Protein AF-A0A0D2IW83-F1 (afdb_monomer_lite)

Foldseek 3Di:
DVVVLVVVPDPDDPPVPVLVVVLVVCLVCVVVLVVVLVVQCPVDPVSVLVSLVVLLVCLLSNQQSCLVVVVVCVVSLLVLLVVCQVVVPCPCLLSNLSSVLSSALSCQVPCVSCVVSLLQLLDPVRGPRDPVSNVSSVVSCVSRVVSHPCVPCCVVVVVSVVVVVVD

Structure (mmCIF, N/CA/C/O backbone):
data_AF-A0A0D2IW83-F1
#
_entry.id   AF-A0A0D2IW83-F1
#
loop_
_atom_site.group_PDB
_atom_site.id
_atom_site.type_symbol
_atom_site.label_atom_id
_atom_site.label_alt_id
_atom_site.label_comp_id
_atom_site.label_asym_id
_atom_site.label_entity_id
_atom_site.label_seq_id
_atom_site.pdbx_PDB_ins_code
_atom_site.Cartn_x
_atom_site.Cartn_y
_atom_site.Cartn_z
_atom_site.occupancy
_atom_site.B_iso_or_equiv
_atom_site.auth_seq_id
_atom_site.auth_comp_id
_atom_site.auth_asym_id
_atom_site.auth_atom_id
_atom_site.pdbx_PDB_model_num
ATOM 1 N N . MET A 1 1 ? -7.588 -18.274 10.741 1.00 43.53 1 MET A N 1
ATOM 2 C CA . MET A 1 1 ? -7.592 -16.801 10.578 1.00 43.53 1 MET A CA 1
ATOM 3 C C . MET A 1 1 ? -8.607 -16.330 9.532 1.00 43.53 1 MET A C 1
ATOM 5 O O . MET A 1 1 ? -9.483 -15.561 9.894 1.00 43.53 1 MET A O 1
ATOM 9 N N . SER A 1 2 ? -8.604 -16.857 8.298 1.00 39.62 2 SER A N 1
ATOM 10 C CA . SER A 1 2 ? -9.565 -16.467 7.236 1.00 39.62 2 SER A CA 1
ATOM 11 C C . SER A 1 2 ? -11.059 -16.694 7.579 1.00 39.62 2 SER A C 1
ATOM 13 O O . SER A 1 2 ? -11.912 -15.885 7.220 1.00 39.62 2 SER A O 1
ATOM 15 N N . ALA A 1 3 ? -11.391 -17.734 8.356 1.00 43.78 3 ALA A N 1
ATOM 16 C CA . ALA A 1 3 ? -12.778 -18.024 8.750 1.00 43.78 3 ALA A CA 1
ATOM 17 C C . ALA A 1 3 ? -13.387 -16.986 9.717 1.00 43.78 3 ALA A C 1
ATOM 19 O O . ALA A 1 3 ? -14.578 -16.699 9.641 1.00 43.78 3 ALA A O 1
ATOM 20 N N . ILE A 1 4 ? -12.565 -16.386 10.586 1.00 51.47 4 ILE A N 1
ATOM 21 C CA . ILE A 1 4 ? -13.010 -15.368 11.553 1.00 51.47 4 ILE A CA 1
ATOM 22 C C . ILE A 1 4 ? -13.352 -14.066 10.818 1.00 51.47 4 ILE A C 1
ATOM 24 O O . ILE A 1 4 ? -14.338 -13.413 11.142 1.00 51.47 4 ILE A O 1
ATOM 28 N N . PHE A 1 5 ? -12.594 -13.739 9.768 1.00 48.50 5 PHE A N 1
ATOM 29 C CA . PHE A 1 5 ? -12.832 -12.562 8.935 1.00 48.50 5 PHE A CA 1
ATOM 30 C C . PHE A 1 5 ? -14.045 -12.700 8.019 1.00 48.50 5 PHE A C 1
ATOM 32 O O . PHE A 1 5 ? -14.802 -11.748 7.847 1.00 48.50 5 PHE A O 1
ATOM 39 N N . LYS A 1 6 ? -14.295 -13.899 7.483 1.00 45.25 6 LYS A N 1
ATOM 40 C CA . LYS A 1 6 ? -15.465 -14.159 6.630 1.00 45.25 6 LYS A CA 1
ATOM 41 C C . LYS A 1 6 ? -16.795 -14.027 7.389 1.00 45.25 6 LYS A C 1
ATOM 43 O O . LYS A 1 6 ? -17.801 -13.644 6.796 1.00 45.25 6 LYS A O 1
ATOM 48 N N . ALA A 1 7 ? -16.788 -14.253 8.704 1.00 48.69 7 ALA A N 1
ATOM 49 C CA . ALA A 1 7 ? -17.943 -14.027 9.574 1.00 48.69 7 ALA A CA 1
ATOM 50 C C . ALA A 1 7 ? -18.255 -12.533 9.829 1.00 48.69 7 ALA A C 1
ATOM 52 O O . ALA A 1 7 ? -19.343 -12.216 10.298 1.00 48.69 7 ALA A O 1
ATOM 53 N N . LEU A 1 8 ? -17.348 -11.602 9.497 1.00 51.00 8 LEU A N 1
ATOM 54 C CA . LEU A 1 8 ? -17.542 -10.154 9.694 1.00 51.00 8 LEU A CA 1
ATOM 55 C C . LEU A 1 8 ? -18.421 -9.489 8.617 1.00 51.00 8 LEU A C 1
ATOM 57 O O . LEU A 1 8 ? -18.808 -8.336 8.789 1.00 51.00 8 LEU A O 1
ATOM 61 N N . GLY A 1 9 ? -18.702 -10.172 7.499 1.00 49.66 9 GLY A N 1
ATOM 62 C CA . GLY A 1 9 ? -19.336 -9.573 6.314 1.00 49.66 9 GLY A CA 1
ATOM 63 C C . GLY A 1 9 ? -20.776 -9.997 6.021 1.00 49.66 9 GLY A C 1
ATOM 64 O O . GLY A 1 9 ? -21.373 -9.461 5.092 1.00 49.66 9 GLY A O 1
ATOM 65 N N . THR A 1 10 ? -21.348 -10.945 6.765 1.00 45.41 10 THR A N 1
ATOM 66 C CA . THR A 1 10 ? -22.715 -11.430 6.512 1.00 45.41 10 THR A CA 1
ATOM 67 C C . THR A 1 10 ? -23.624 -11.046 7.671 1.00 45.41 10 THR A C 1
ATOM 69 O O . THR A 1 10 ? -23.478 -11.508 8.801 1.00 45.41 10 THR A O 1
ATOM 72 N N . GLY A 1 11 ? -24.532 -10.110 7.396 1.00 50.75 11 GLY A N 1
ATOM 73 C CA . GLY A 1 11 ? -25.547 -9.675 8.342 1.00 50.75 11 GLY A CA 1
ATOM 74 C C . GLY A 1 11 ? -26.504 -10.820 8.638 1.00 50.75 11 GLY A C 1
ATOM 75 O O . GLY A 1 11 ? -27.276 -11.195 7.766 1.00 50.75 11 GLY A O 1
ATOM 76 N N . SER A 1 12 ? -26.401 -11.375 9.848 1.00 51.09 12 SER A 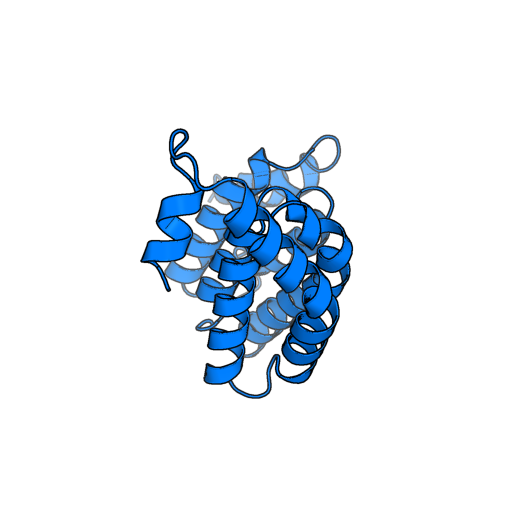N 1
ATOM 77 C CA . SER A 1 12 ? -27.462 -12.037 10.628 1.00 51.09 12 SER A CA 1
ATOM 78 C C . SER A 1 12 ? -26.867 -13.145 11.502 1.00 51.09 12 SER A C 1
ATOM 80 O O . SER A 1 12 ? -27.048 -14.326 11.214 1.00 51.09 12 SER A O 1
ATOM 82 N N . VAL A 1 13 ? -26.161 -12.798 12.587 1.00 48.28 13 VAL A N 1
ATOM 83 C CA . VAL A 1 13 ? -25.834 -13.782 13.636 1.00 48.28 13 VAL A CA 1
ATOM 84 C C . VAL A 1 13 ? -25.736 -13.101 15.017 1.00 48.28 13 VAL A C 1
ATOM 86 O O . VAL A 1 13 ? -25.066 -12.070 15.133 1.00 48.28 13 VAL A O 1
ATOM 89 N N . PRO A 1 14 ? -26.359 -13.645 16.084 1.00 48.00 14 PRO A N 1
ATOM 90 C CA . PRO A 1 14 ? -26.471 -13.014 17.407 1.00 48.00 14 PRO A CA 1
ATOM 91 C C . PRO A 1 14 ? -25.184 -13.099 18.266 1.00 48.00 14 PRO A C 1
ATOM 93 O O . PRO A 1 14 ? -25.226 -13.417 19.450 1.00 48.00 14 PRO A O 1
ATOM 96 N N . TYR A 1 15 ? -24.018 -12.776 17.690 1.00 49.47 15 TYR A N 1
ATOM 97 C CA . TYR A 1 15 ? -22.706 -12.743 18.376 1.00 49.47 15 TYR A CA 1
ATOM 98 C C . TYR A 1 15 ? -22.141 -11.320 18.581 1.00 49.47 15 TYR A C 1
ATOM 100 O O . TYR A 1 15 ? -20.957 -11.144 18.888 1.00 49.47 15 TYR A O 1
ATOM 108 N N . LEU A 1 16 ? -22.991 -10.298 18.442 1.00 52.31 16 LEU A N 1
ATOM 109 C CA . LEU A 1 16 ? -22.658 -8.863 18.472 1.00 52.31 16 LEU A CA 1
ATOM 110 C C . LEU A 1 16 ? -21.744 -8.377 19.627 1.00 52.31 16 LEU A C 1
ATOM 112 O O . LEU A 1 16 ? -20.948 -7.468 19.372 1.00 52.31 16 LEU A O 1
ATOM 116 N N . PRO A 1 17 ? -21.756 -8.942 20.855 1.00 51.50 17 PRO A N 1
ATOM 117 C CA . PRO A 1 17 ? -20.863 -8.469 21.916 1.00 51.50 17 PRO A CA 1
ATOM 118 C C . PRO A 1 17 ? -19.392 -8.847 21.687 1.00 51.50 17 PRO A C 1
ATOM 120 O O . PRO A 1 17 ? -18.509 -8.015 21.863 1.00 51.50 17 PRO A O 1
ATOM 123 N N . LYS A 1 18 ? -19.106 -10.083 21.250 1.00 48.62 18 LYS A N 1
ATOM 124 C CA . LYS A 1 18 ? -17.725 -10.604 21.182 1.00 48.62 18 LYS A CA 1
ATOM 125 C C . LYS A 1 18 ? -16.930 -10.006 20.018 1.00 48.62 18 LYS A C 1
ATOM 127 O O . LYS A 1 18 ? -15.743 -9.725 20.160 1.00 48.62 18 LYS A O 1
ATOM 132 N N . VAL A 1 19 ? -17.595 -9.745 18.891 1.00 51.50 19 VAL A N 1
ATOM 133 C CA . VAL A 1 19 ? -16.970 -9.141 17.701 1.00 51.50 19 VAL A CA 1
ATOM 134 C C . VAL A 1 19 ? -16.576 -7.678 17.952 1.00 51.50 19 VAL A C 1
ATOM 136 O O . VAL A 1 19 ? -15.499 -7.248 17.536 1.00 51.50 19 VAL A O 1
ATOM 139 N N . ARG A 1 20 ? -17.393 -6.917 18.700 1.00 53.66 20 ARG A N 1
ATOM 140 C CA . ARG A 1 20 ? -17.044 -5.547 19.125 1.00 53.66 20 ARG A CA 1
ATOM 141 C C . ARG A 1 20 ? -15.813 -5.527 20.028 1.00 53.66 20 ARG A C 1
ATOM 143 O O . ARG A 1 20 ? -14.944 -4.680 19.825 1.00 53.66 20 ARG A O 1
ATOM 150 N N . THR A 1 21 ? -15.711 -6.468 20.965 1.00 56.97 21 THR A N 1
ATOM 151 C CA . THR A 1 21 ? -14.585 -6.545 21.905 1.00 56.97 21 THR A CA 1
ATOM 152 C C . THR A 1 21 ? -13.257 -6.797 21.196 1.00 56.97 21 THR A C 1
ATOM 154 O O . THR A 1 21 ? -12.269 -6.144 21.524 1.00 56.97 21 THR A O 1
ATOM 157 N N . VAL A 1 22 ? -13.226 -7.679 20.189 1.00 58.38 22 VAL A N 1
ATOM 158 C CA . VAL A 1 22 ? -12.002 -7.963 19.418 1.00 58.38 22 VAL A CA 1
ATOM 159 C C . VAL A 1 22 ? -11.568 -6.746 18.599 1.00 58.38 22 VAL A C 1
ATOM 161 O O . VAL A 1 22 ? -10.399 -6.371 18.644 1.00 58.38 22 VAL A O 1
ATOM 164 N N . ARG A 1 23 ? -12.499 -6.060 17.917 1.00 59.97 23 ARG A N 1
ATOM 165 C CA . ARG A 1 23 ? -12.167 -4.846 17.149 1.00 59.97 23 ARG A CA 1
ATOM 166 C C . ARG A 1 23 ? -11.652 -3.723 18.054 1.00 59.97 23 ARG A C 1
ATOM 168 O O . ARG A 1 23 ? -10.698 -3.045 17.696 1.00 59.97 23 ARG A O 1
ATOM 175 N N . GLN A 1 24 ? -12.239 -3.553 19.240 1.00 63.38 24 GLN A N 1
ATOM 176 C CA . GLN A 1 24 ? -11.764 -2.586 20.236 1.00 63.38 24 GLN A CA 1
ATOM 177 C C . GLN A 1 24 ? -10.391 -2.948 20.817 1.00 63.38 24 GLN A C 1
ATOM 179 O O . GLN A 1 24 ? -9.577 -2.050 21.015 1.00 63.38 24 GLN A O 1
ATOM 184 N N . HIS A 1 25 ? -10.103 -4.236 21.035 1.00 67.44 25 HIS A N 1
ATOM 185 C CA . HIS A 1 25 ? -8.774 -4.672 21.470 1.00 67.44 25 HIS A CA 1
ATOM 186 C C . HIS A 1 25 ? -7.719 -4.387 20.399 1.00 67.44 25 HIS A C 1
ATOM 188 O O . HIS A 1 25 ? -6.708 -3.772 20.710 1.00 67.44 25 HIS A O 1
ATOM 194 N N . ILE A 1 26 ? -7.973 -4.737 19.133 1.00 68.62 26 ILE A N 1
ATOM 195 C CA . ILE A 1 26 ? -7.021 -4.482 18.038 1.00 68.62 26 ILE A CA 1
ATOM 196 C C . ILE A 1 26 ? -6.767 -2.978 17.865 1.00 68.62 26 ILE A C 1
ATOM 198 O O . ILE A 1 26 ? -5.621 -2.577 17.697 1.00 68.62 26 ILE A O 1
ATOM 202 N N . ARG A 1 27 ? -7.804 -2.130 17.972 1.00 69.75 27 ARG A N 1
ATOM 203 C CA . ARG A 1 27 ? -7.649 -0.662 17.932 1.00 69.75 27 ARG A CA 1
ATOM 204 C C . ARG A 1 27 ? -6.676 -0.143 18.993 1.00 69.75 27 ARG A C 1
ATOM 206 O O . ARG A 1 27 ? -5.919 0.772 18.703 1.00 69.75 27 ARG A O 1
ATOM 213 N N . ARG A 1 28 ? -6.678 -0.723 20.199 1.00 79.19 28 ARG A N 1
ATOM 214 C CA . ARG A 1 28 ? -5.765 -0.319 21.281 1.00 79.19 28 ARG A CA 1
ATOM 215 C C . ARG A 1 28 ? -4.304 -0.637 20.956 1.00 79.19 28 ARG A C 1
ATOM 217 O O . ARG A 1 28 ? -3.439 0.154 21.301 1.00 79.19 28 ARG A O 1
ATOM 224 N N . PHE A 1 29 ? -4.051 -1.752 20.275 1.00 79.81 29 PHE A N 1
ATOM 225 C CA . PHE A 1 29 ? -2.705 -2.154 19.851 1.00 79.81 29 PHE A CA 1
ATOM 226 C C . PHE A 1 29 ? -2.289 -1.557 18.502 1.00 79.81 29 PHE A C 1
ATOM 228 O O . PHE A 1 29 ? -1.149 -1.737 18.087 1.00 79.81 29 PHE A O 1
ATOM 235 N N . LEU A 1 30 ? -3.186 -0.854 17.800 1.00 82.25 30 LEU A N 1
ATOM 236 C CA . LEU A 1 30 ? -2.911 -0.328 16.466 1.00 82.25 30 LEU A CA 1
ATOM 237 C C . LEU A 1 30 ? -1.662 0.571 16.423 1.00 82.25 30 LEU A C 1
ATOM 239 O O . LEU A 1 30 ? -0.831 0.329 15.552 1.00 82.25 30 LEU A O 1
ATOM 243 N N . PRO A 1 31 ? -1.455 1.532 17.347 1.00 84.12 31 PRO A N 1
ATOM 244 C CA . PRO A 1 31 ? -0.249 2.359 17.327 1.00 84.12 31 PRO A CA 1
ATOM 245 C C . PRO A 1 31 ? 1.037 1.536 17.473 1.00 84.12 31 PRO A C 1
ATOM 247 O O . PRO A 1 31 ? 1.988 1.749 16.729 1.00 84.12 31 PRO A O 1
ATOM 250 N N . GLU A 1 32 ? 1.049 0.551 18.376 1.00 84.81 32 GLU A N 1
ATOM 251 C CA . GLU A 1 32 ? 2.198 -0.339 18.595 1.00 84.81 32 GLU A CA 1
ATOM 252 C C . GLU A 1 32 ? 2.466 -1.227 17.371 1.00 84.81 32 GLU A C 1
ATOM 254 O O . GLU A 1 32 ? 3.606 -1.361 16.930 1.00 84.81 32 GLU A O 1
ATOM 259 N N . LEU A 1 33 ? 1.414 -1.784 16.761 1.00 85.25 33 LEU 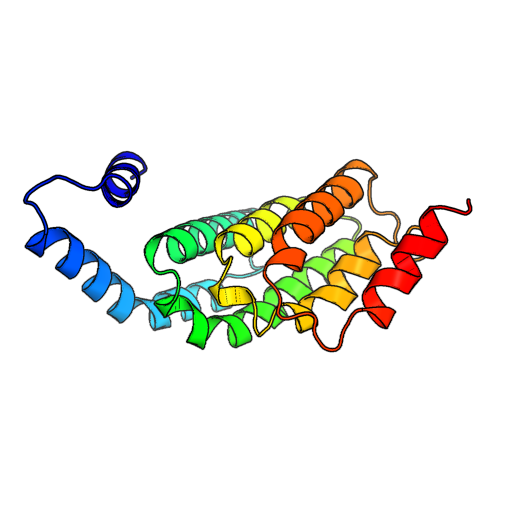A N 1
ATOM 260 C CA . LEU A 1 33 ? 1.523 -2.583 15.538 1.00 85.25 33 LEU A CA 1
ATOM 261 C C . LEU A 1 33 ? 2.064 -1.762 14.366 1.00 85.25 33 LEU A C 1
ATOM 263 O O . LEU A 1 33 ? 2.880 -2.260 13.591 1.00 85.25 33 LEU A O 1
ATOM 267 N N . LEU A 1 34 ? 1.616 -0.513 14.225 1.00 85.88 34 LEU A N 1
ATOM 268 C CA . LEU A 1 34 ? 2.102 0.379 13.178 1.00 85.88 34 LEU A CA 1
ATOM 269 C C . LEU A 1 34 ? 3.541 0.827 13.440 1.00 85.88 34 LEU A C 1
ATOM 271 O O . LEU A 1 34 ? 4.310 0.903 12.486 1.00 85.88 34 LEU A O 1
ATOM 275 N N . ALA A 1 35 ? 3.930 1.056 14.696 1.00 86.50 35 ALA A N 1
ATOM 276 C CA . ALA A 1 35 ? 5.315 1.348 15.056 1.00 86.50 35 ALA A CA 1
ATOM 277 C C . ALA A 1 35 ? 6.247 0.189 14.668 1.00 86.50 35 ALA A C 1
ATOM 279 O O . ALA A 1 35 ? 7.228 0.408 13.958 1.00 86.50 35 ALA A O 1
ATOM 280 N N . LEU A 1 36 ? 5.882 -1.049 15.018 1.00 85.94 36 LEU A N 1
ATOM 281 C CA . LEU A 1 36 ? 6.624 -2.246 14.608 1.00 85.94 36 LEU A CA 1
ATOM 282 C C . LEU A 1 36 ? 6.669 -2.381 13.083 1.00 85.94 36 LEU A C 1
ATOM 284 O O . LEU A 1 36 ? 7.719 -2.649 12.504 1.00 85.94 36 LEU A O 1
ATOM 288 N N . LEU A 1 37 ? 5.541 -2.160 12.402 1.00 87.31 37 LEU A N 1
ATOM 289 C CA . LEU A 1 37 ? 5.503 -2.201 10.943 1.00 87.31 37 LEU A CA 1
ATOM 290 C C . LEU A 1 37 ? 6.489 -1.200 10.341 1.00 87.31 37 LEU A C 1
ATOM 292 O O . LEU A 1 37 ? 7.200 -1.548 9.404 1.00 87.31 37 LEU A O 1
ATOM 296 N N . GLN A 1 38 ? 6.551 0.018 10.878 1.00 85.25 38 GLN A N 1
ATOM 297 C CA . GLN A 1 38 ? 7.474 1.050 10.416 1.00 85.25 38 GLN A CA 1
ATOM 298 C C . GLN A 1 38 ? 8.942 0.730 10.728 1.00 85.25 38 GLN A C 1
ATOM 300 O O . GLN A 1 38 ? 9.808 1.057 9.914 1.00 85.25 38 GLN A O 1
ATOM 305 N N . GLU A 1 39 ? 9.223 0.097 11.864 1.00 87.75 39 GLU A N 1
ATOM 306 C CA . GLU A 1 39 ? 10.568 -0.327 12.267 1.00 87.75 39 GLU A CA 1
ATOM 307 C C . GLU A 1 39 ? 11.117 -1.424 11.345 1.00 87.75 39 GLU A C 1
ATOM 309 O O . GLU A 1 39 ? 12.242 -1.331 10.856 1.00 87.75 39 GLU A O 1
ATOM 314 N N . PHE A 1 40 ? 10.295 -2.430 11.044 1.00 85.38 40 PHE A N 1
ATOM 315 C CA . PHE A 1 40 ? 10.696 -3.596 10.252 1.00 85.38 40 PHE A CA 1
ATOM 316 C C . PHE A 1 40 ? 10.517 -3.417 8.736 1.00 85.38 40 PHE A C 1
ATOM 318 O O . PHE A 1 40 ? 10.926 -4.274 7.941 1.00 85.38 40 PHE A O 1
ATOM 325 N N . TRP A 1 41 ? 9.914 -2.310 8.295 1.00 86.12 41 TRP A N 1
ATOM 326 C CA . TRP A 1 41 ? 9.726 -2.040 6.873 1.00 86.12 41 TRP A CA 1
ATOM 327 C C . TRP A 1 41 ? 11.068 -1.863 6.160 1.00 86.12 41 TRP A C 1
ATOM 329 O O . TRP A 1 41 ? 11.809 -0.918 6.425 1.00 86.12 41 TRP A O 1
ATOM 339 N N . GLY A 1 42 ? 11.346 -2.720 5.177 1.00 81.56 42 GLY A N 1
ATOM 340 C CA . GLY A 1 42 ? 12.574 -2.652 4.387 1.00 81.56 42 GLY A CA 1
ATOM 341 C C . GLY A 1 42 ? 13.753 -3.439 4.964 1.00 81.56 42 GLY A C 1
ATOM 342 O O . GLY A 1 42 ? 14.774 -3.524 4.290 1.00 81.56 42 GLY A O 1
ATOM 343 N N . SER A 1 43 ? 13.625 -4.085 6.133 1.00 85.56 43 SER A N 1
ATOM 344 C CA . SER A 1 43 ? 14.703 -4.922 6.697 1.00 85.56 43 SER A CA 1
ATOM 345 C C . SER A 1 43 ? 15.042 -6.128 5.812 1.00 85.56 43 SER A C 1
ATOM 347 O O . SER A 1 43 ? 16.185 -6.568 5.748 1.00 85.56 43 SER A O 1
ATOM 349 N N . SER A 1 44 ? 14.047 -6.690 5.121 1.00 88.81 44 SER A N 1
ATOM 350 C CA . SER A 1 44 ? 14.248 -7.667 4.047 1.00 88.81 44 SER A CA 1
ATOM 351 C C . SER A 1 44 ? 13.021 -7.720 3.142 1.00 88.81 44 SER A C 1
ATOM 353 O O . SER A 1 44 ? 11.921 -7.350 3.553 1.00 88.81 44 SER A O 1
ATOM 355 N N . VAL A 1 45 ? 13.173 -8.251 1.926 1.00 87.25 45 VAL A N 1
ATOM 356 C CA . VAL A 1 45 ? 12.050 -8.461 0.992 1.00 87.25 45 VAL A CA 1
ATOM 357 C C . VAL A 1 45 ? 10.945 -9.312 1.632 1.00 87.25 45 VAL A C 1
ATOM 359 O O . VAL A 1 45 ? 9.763 -8.993 1.526 1.00 87.25 45 VAL A O 1
ATOM 362 N N . ARG A 1 46 ? 11.326 -10.369 2.361 1.00 89.62 46 ARG A N 1
ATOM 363 C CA . ARG A 1 46 ? 10.382 -11.270 3.035 1.00 89.62 46 ARG A CA 1
ATOM 364 C C . ARG A 1 46 ? 9.618 -10.567 4.159 1.00 89.62 46 ARG A C 1
ATOM 366 O O . ARG A 1 46 ? 8.410 -10.743 4.265 1.00 89.62 46 ARG A O 1
ATOM 373 N N . ILE A 1 47 ? 10.306 -9.775 4.980 1.00 89.62 47 ILE A N 1
ATOM 374 C CA . ILE A 1 47 ? 9.672 -9.031 6.077 1.00 89.62 47 ILE A CA 1
ATOM 375 C C . ILE A 1 47 ? 8.729 -7.967 5.513 1.00 89.62 47 ILE A C 1
ATOM 377 O O . ILE A 1 47 ? 7.571 -7.923 5.911 1.00 89.62 47 ILE A O 1
ATOM 381 N N . THR A 1 48 ? 9.167 -7.197 4.513 1.00 90.75 48 THR A N 1
ATOM 382 C CA . THR A 1 48 ? 8.320 -6.206 3.831 1.00 90.75 48 THR A CA 1
ATOM 383 C C . THR A 1 48 ? 7.057 -6.843 3.253 1.00 90.75 48 THR A C 1
ATOM 385 O O . THR A 1 48 ? 5.974 -6.273 3.366 1.00 90.75 48 THR A O 1
ATOM 388 N N . HIS A 1 49 ? 7.157 -8.054 2.696 1.00 92.00 49 HIS A N 1
ATOM 389 C CA . HIS A 1 49 ? 5.987 -8.798 2.233 1.00 92.00 49 HIS A CA 1
ATOM 390 C C . HIS A 1 49 ? 4.993 -9.089 3.369 1.00 92.00 49 HIS A C 1
ATOM 392 O O . HIS A 1 49 ? 3.801 -8.820 3.218 1.00 92.00 49 HIS A O 1
ATOM 398 N N . TYR A 1 50 ? 5.468 -9.583 4.518 1.00 91.25 50 TYR A N 1
ATOM 399 C CA . TYR A 1 50 ? 4.611 -9.826 5.683 1.00 91.25 50 TYR A CA 1
ATOM 400 C C . TYR A 1 50 ? 4.023 -8.535 6.263 1.00 91.25 50 TYR A C 1
ATOM 402 O O . TYR A 1 50 ? 2.844 -8.516 6.611 1.00 91.25 50 TYR A O 1
ATOM 410 N N . CYS A 1 51 ? 4.791 -7.443 6.309 1.00 92.12 51 CYS A N 1
ATOM 411 C CA . CYS A 1 51 ? 4.301 -6.123 6.713 1.00 92.12 51 CYS A CA 1
ATOM 412 C C . CYS A 1 51 ? 3.149 -5.653 5.814 1.00 92.12 51 CYS A C 1
ATOM 414 O O . CYS A 1 51 ? 2.122 -5.192 6.309 1.00 92.12 51 CYS A O 1
ATOM 416 N N . LEU A 1 52 ? 3.288 -5.814 4.496 1.00 93.25 52 LEU A N 1
ATOM 417 C CA . LEU A 1 52 ? 2.256 -5.460 3.520 1.00 93.25 52 LEU A CA 1
ATOM 418 C C . LEU A 1 52 ? 0.995 -6.318 3.665 1.00 93.25 52 LEU A C 1
ATOM 420 O O . LEU A 1 52 ? -0.114 -5.786 3.602 1.00 93.25 52 LEU A O 1
ATOM 424 N N . GLN A 1 53 ? 1.150 -7.623 3.896 1.00 91.44 53 GLN A N 1
ATOM 425 C CA . GLN A 1 53 ? 0.022 -8.518 4.167 1.00 91.44 53 GLN A CA 1
ATOM 426 C C . GLN A 1 53 ? -0.700 -8.144 5.463 1.00 91.44 53 GLN A C 1
ATOM 428 O O . GLN A 1 53 ? -1.923 -8.026 5.467 1.00 91.44 53 GLN A O 1
ATOM 433 N N . LEU A 1 54 ? 0.045 -7.903 6.546 1.00 90.56 54 LEU A N 1
ATOM 434 C CA . LEU A 1 54 ? -0.525 -7.477 7.821 1.00 90.56 54 LEU A CA 1
ATOM 435 C C . LEU A 1 54 ? -1.298 -6.167 7.663 1.00 90.56 54 LEU A C 1
ATOM 437 O O . LEU A 1 54 ? -2.426 -6.062 8.136 1.00 90.56 54 LEU A O 1
ATOM 441 N N . LEU A 1 55 ? -0.725 -5.188 6.959 1.00 91.88 55 LEU A N 1
ATOM 442 C CA . LEU A 1 55 ? -1.391 -3.916 6.703 1.00 91.88 55 LEU A CA 1
ATOM 443 C C . LEU A 1 55 ? -2.684 -4.092 5.901 1.00 91.88 55 LEU A C 1
ATOM 445 O O . LEU A 1 55 ? -3.683 -3.450 6.217 1.00 91.88 55 LEU A O 1
ATOM 449 N N . ALA A 1 56 ? -2.688 -4.974 4.899 1.00 91.06 56 ALA A N 1
ATOM 450 C CA . ALA A 1 56 ? -3.885 -5.278 4.124 1.00 91.06 56 ALA A CA 1
ATOM 451 C C . ALA A 1 56 ? -4.988 -5.902 4.999 1.00 91.06 56 ALA A C 1
ATOM 453 O O . ALA A 1 56 ? -6.139 -5.468 4.945 1.00 91.06 56 ALA A O 1
ATOM 454 N N . GLU A 1 57 ? -4.644 -6.869 5.852 1.00 88.69 57 GLU A N 1
ATOM 455 C CA . GLU A 1 57 ? -5.592 -7.483 6.790 1.00 88.69 57 GLU A CA 1
ATOM 456 C C . GLU A 1 57 ? -6.122 -6.456 7.803 1.00 88.69 57 GLU A C 1
ATOM 458 O O . GLU A 1 57 ? -7.332 -6.363 8.025 1.00 88.69 57 GLU A O 1
ATOM 463 N N . LEU A 1 58 ? -5.250 -5.613 8.368 1.00 88.06 58 LEU A N 1
ATOM 464 C CA . LEU A 1 58 ? -5.650 -4.5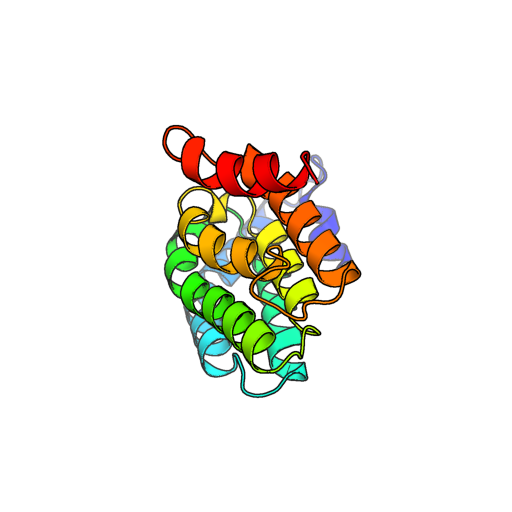32 9.274 1.00 88.06 58 LEU A CA 1
ATOM 465 C C . LEU A 1 58 ? -6.596 -3.543 8.589 1.00 88.06 58 LEU A C 1
ATOM 467 O O . LEU A 1 58 ? -7.617 -3.173 9.170 1.00 88.06 58 LEU A O 1
ATOM 471 N N . ALA A 1 59 ? -6.311 -3.166 7.344 1.00 88.38 59 ALA A N 1
ATOM 472 C CA . ALA A 1 59 ? -7.155 -2.276 6.560 1.00 88.38 59 ALA A CA 1
ATOM 473 C C . ALA A 1 59 ? -8.570 -2.840 6.353 1.00 88.38 59 ALA A C 1
ATOM 475 O O . ALA A 1 59 ? -9.559 -2.130 6.553 1.00 88.38 59 ALA A O 1
ATOM 476 N N . LEU A 1 60 ? -8.687 -4.136 6.044 1.00 86.31 60 LEU A N 1
ATOM 477 C CA . LEU A 1 60 ? -9.981 -4.814 5.905 1.00 86.31 60 LEU A CA 1
ATOM 478 C C . LEU A 1 60 ? -10.737 -4.921 7.240 1.00 86.31 60 LEU A C 1
ATOM 480 O O . LEU A 1 60 ? -11.969 -4.830 7.260 1.00 86.31 60 LEU A O 1
ATOM 484 N N . SER A 1 61 ? -9.998 -5.089 8.342 1.00 84.12 61 SER A N 1
ATOM 485 C CA . SER A 1 61 ? -10.521 -5.256 9.705 1.00 84.12 61 SER A CA 1
ATOM 486 C C . SER A 1 61 ? -11.051 -3.963 10.323 1.00 84.12 61 SER A C 1
ATOM 488 O O . SER A 1 61 ? -12.100 -3.955 10.972 1.00 84.12 61 SER A O 1
ATOM 490 N N . LEU A 1 62 ? -10.276 -2.888 10.178 1.00 81.50 62 LEU A N 1
ATOM 491 C CA . LEU A 1 62 ? -10.416 -1.642 10.931 1.00 81.50 62 LEU A CA 1
ATOM 492 C C . LEU A 1 62 ? -11.022 -0.514 10.091 1.00 81.50 62 LEU A C 1
ATOM 494 O O . LEU A 1 62 ? -11.707 0.346 10.641 1.00 81.50 62 LEU A O 1
ATOM 498 N N . ARG A 1 63 ? -10.837 -0.546 8.764 1.00 80.12 63 ARG A N 1
ATOM 499 C CA . ARG A 1 63 ? -11.383 0.430 7.806 1.00 80.12 63 ARG A CA 1
ATOM 500 C C . ARG A 1 63 ? -11.121 1.878 8.241 1.00 80.12 63 ARG A C 1
ATOM 502 O O . ARG A 1 63 ? -9.982 2.328 8.177 1.00 80.12 63 ARG A O 1
ATOM 509 N N . ASP A 1 64 ? -12.146 2.597 8.700 1.00 80.81 64 ASP A N 1
ATOM 510 C CA . ASP A 1 64 ? -12.051 4.014 9.064 1.00 80.81 64 ASP A CA 1
ATOM 511 C C . ASP A 1 64 ? -11.170 4.282 10.287 1.00 80.81 64 ASP A C 1
ATOM 513 O O . ASP A 1 64 ? -10.613 5.371 10.395 1.00 80.81 64 ASP A O 1
ATOM 517 N N . ASP A 1 65 ? -10.960 3.300 11.169 1.00 84.19 65 ASP A N 1
ATOM 518 C CA . ASP A 1 65 ? -10.074 3.497 12.326 1.00 84.19 65 ASP A CA 1
ATOM 519 C C . ASP A 1 65 ? -8.601 3.598 11.926 1.00 84.19 65 ASP A C 1
ATOM 521 O O . ASP A 1 65 ? -7.784 4.095 12.694 1.00 84.19 65 ASP A O 1
ATOM 525 N N . LEU A 1 66 ? -8.252 3.115 10.730 1.00 85.62 66 LEU A N 1
ATOM 526 C CA . LEU A 1 66 ? -6.900 3.208 10.195 1.00 85.62 66 LEU A CA 1
ATOM 527 C C . LEU A 1 66 ? -6.645 4.565 9.524 1.00 85.62 66 LEU A C 1
ATOM 529 O O . LEU A 1 66 ? -5.491 4.960 9.379 1.00 85.62 66 LEU A O 1
ATOM 533 N N . ARG A 1 67 ? -7.708 5.296 9.152 1.00 87.56 67 ARG A N 1
ATOM 534 C CA . ARG A 1 67 ? -7.647 6.575 8.424 1.00 87.56 67 ARG A CA 1
ATOM 535 C C . ARG A 1 67 ? -6.714 7.611 9.077 1.00 87.56 67 ARG A C 1
ATOM 537 O O . ARG A 1 67 ? -5.916 8.179 8.334 1.00 87.56 67 ARG A O 1
ATOM 544 N N . PRO A 1 68 ? -6.712 7.819 10.413 1.00 89.06 68 PRO A N 1
ATOM 545 C CA . PRO A 1 68 ? -5.807 8.777 11.060 1.00 89.06 68 PRO A CA 1
ATOM 546 C C . PRO A 1 68 ? -4.323 8.431 10.902 1.00 89.06 68 PRO A C 1
ATOM 548 O O . PRO A 1 68 ? -3.483 9.320 10.935 1.00 89.06 68 PRO A O 1
ATOM 551 N N . HIS A 1 69 ? -4.000 7.150 10.707 1.00 89.00 69 HIS A N 1
ATOM 552 C CA . HIS A 1 69 ? -2.626 6.661 10.619 1.00 89.00 69 HIS A CA 1
ATOM 553 C C . HIS A 1 69 ? -2.120 6.510 9.180 1.00 89.00 69 HIS A C 1
ATOM 555 O O . HIS A 1 69 ? -0.925 6.326 8.958 1.00 89.00 69 HIS A O 1
ATOM 561 N N . VAL A 1 70 ? -3.006 6.583 8.179 1.00 89.56 70 VAL A N 1
ATOM 562 C CA . VAL A 1 70 ? -2.624 6.459 6.763 1.00 89.56 70 VAL A CA 1
ATOM 563 C C . VAL A 1 70 ? -1.524 7.446 6.356 1.00 89.56 70 VAL A C 1
ATOM 565 O O . VAL A 1 70 ? -0.579 6.988 5.712 1.00 89.56 70 VAL A O 1
ATOM 568 N N . PRO A 1 71 ? -1.567 8.744 6.724 1.00 89.62 71 PRO A N 1
ATOM 569 C CA . PRO A 1 71 ? -0.546 9.708 6.305 1.00 89.62 71 PRO A CA 1
ATOM 570 C C . PRO A 1 71 ? 0.877 9.298 6.690 1.00 89.62 71 PRO A C 1
ATOM 572 O O . PRO A 1 71 ? 1.798 9.487 5.901 1.00 89.62 71 PRO A O 1
ATOM 575 N N . GLU A 1 72 ? 1.051 8.676 7.857 1.00 89.81 72 GLU A N 1
ATOM 576 C CA . GLU A 1 72 ? 2.352 8.211 8.355 1.00 89.81 72 GLU A CA 1
ATOM 577 C C . GLU A 1 72 ? 2.892 7.015 7.554 1.00 89.81 72 GLU A C 1
ATOM 579 O O . GLU A 1 72 ? 4.102 6.823 7.437 1.00 89.81 72 GLU A O 1
ATOM 584 N N . LEU A 1 73 ? 2.005 6.223 6.946 1.00 90.44 73 LEU A N 1
ATOM 585 C CA . LEU A 1 73 ? 2.369 5.044 6.159 1.00 90.44 73 LEU A CA 1
ATOM 586 C C . LEU A 1 73 ? 2.734 5.390 4.711 1.00 90.44 73 LEU A C 1
ATOM 588 O O . LEU A 1 73 ? 3.528 4.684 4.085 1.00 90.44 73 LEU A O 1
ATOM 592 N N . LEU A 1 74 ? 2.178 6.468 4.152 1.00 91.62 74 LEU A N 1
ATOM 593 C CA . LEU A 1 74 ? 2.352 6.815 2.737 1.00 91.62 74 LEU A CA 1
ATOM 594 C C . LEU A 1 74 ? 3.801 7.048 2.295 1.00 91.62 74 LEU A C 1
ATOM 596 O O . LEU A 1 74 ? 4.157 6.536 1.227 1.00 91.62 74 LEU A O 1
ATOM 600 N N . PRO A 1 75 ? 4.666 7.728 3.072 1.00 91.75 75 PRO A N 1
ATOM 601 C CA . PRO A 1 75 ? 6.074 7.873 2.716 1.00 91.75 75 PRO A CA 1
ATOM 602 C C . PRO A 1 75 ? 6.775 6.529 2.471 1.00 91.75 75 PRO A C 1
ATOM 604 O O . PRO A 1 75 ? 7.615 6.432 1.578 1.00 91.75 75 PRO A O 1
ATOM 607 N N . ARG A 1 76 ? 6.390 5.463 3.192 1.00 91.88 76 ARG A N 1
ATOM 608 C CA . ARG A 1 76 ? 6.954 4.113 3.014 1.00 91.88 76 ARG A CA 1
ATOM 609 C C . ARG A 1 76 ? 6.559 3.493 1.676 1.00 91.88 76 ARG A C 1
ATOM 611 O O . ARG A 1 76 ? 7.398 2.884 1.016 1.00 91.88 76 ARG A O 1
ATOM 618 N N . PHE A 1 77 ? 5.313 3.689 1.243 1.00 94.25 77 PHE A N 1
ATOM 619 C CA . PHE A 1 77 ? 4.856 3.260 -0.081 1.00 94.25 77 PHE A CA 1
ATOM 620 C C . PHE A 1 77 ? 5.555 4.030 -1.202 1.00 94.25 77 PHE A C 1
ATOM 622 O O . PHE A 1 77 ? 6.033 3.417 -2.154 1.00 94.25 77 PHE A O 1
ATOM 629 N N . VAL A 1 78 ? 5.656 5.359 -1.079 1.00 92.94 78 VAL A N 1
ATOM 630 C CA . VAL A 1 78 ? 6.376 6.191 -2.058 1.00 92.94 78 VAL A CA 1
ATOM 631 C C . VAL A 1 78 ? 7.832 5.743 -2.166 1.00 92.94 78 VAL A C 1
ATOM 633 O O . VAL A 1 78 ? 8.310 5.514 -3.275 1.00 92.94 78 VAL A O 1
ATOM 636 N N . GLY A 1 79 ? 8.512 5.563 -1.029 1.00 91.81 79 GLY A N 1
ATOM 637 C CA . GLY A 1 79 ? 9.892 5.083 -0.984 1.00 91.81 79 GLY A CA 1
ATOM 638 C C . GLY A 1 79 ? 10.057 3.712 -1.638 1.00 91.81 79 GLY A C 1
ATOM 639 O O . GLY A 1 79 ? 10.962 3.535 -2.444 1.00 91.81 79 GLY A O 1
ATOM 640 N N . LEU A 1 80 ? 9.140 2.773 -1.380 1.00 93.06 80 LEU A N 1
ATOM 641 C CA . LEU A 1 80 ? 9.145 1.449 -2.010 1.00 93.06 80 LEU A CA 1
ATOM 642 C C . LEU A 1 80 ? 9.023 1.539 -3.537 1.00 93.06 80 LEU A C 1
ATOM 644 O O . LEU A 1 80 ? 9.739 0.837 -4.247 1.00 93.06 80 LEU A O 1
ATOM 648 N N . PHE A 1 81 ? 8.145 2.401 -4.057 1.00 92.25 81 PHE A N 1
ATOM 649 C CA . PHE A 1 81 ? 7.977 2.576 -5.502 1.00 92.25 81 PHE A CA 1
ATOM 650 C C . PHE A 1 81 ? 9.190 3.231 -6.165 1.00 92.25 81 PHE A C 1
ATOM 652 O O . PHE A 1 81 ? 9.601 2.790 -7.235 1.00 92.25 81 PHE A O 1
ATOM 659 N N . VAL A 1 82 ? 9.774 4.246 -5.525 1.00 90.50 82 VAL A N 1
ATOM 660 C CA . VAL A 1 82 ? 10.992 4.911 -6.011 1.00 90.50 82 VAL A CA 1
ATOM 661 C C . VAL A 1 82 ? 12.182 3.952 -5.989 1.00 90.50 82 VAL A C 1
ATOM 663 O O . VAL A 1 82 ? 12.948 3.898 -6.945 1.00 90.50 82 VAL A O 1
ATOM 666 N N . GLU A 1 83 ? 12.320 3.151 -4.935 1.00 89.75 83 GLU A N 1
ATOM 667 C CA . GLU A 1 83 ? 13.402 2.174 -4.827 1.00 89.75 83 GLU A CA 1
ATOM 668 C C . GLU A 1 83 ? 13.253 1.036 -5.844 1.00 89.75 83 GLU A C 1
ATOM 670 O O . GLU A 1 83 ? 14.238 0.618 -6.453 1.00 89.75 83 GLU A O 1
ATOM 675 N N . ALA A 1 84 ? 12.025 0.571 -6.093 1.00 89.25 84 ALA A N 1
ATOM 676 C CA . ALA A 1 84 ? 11.742 -0.401 -7.147 1.00 89.25 84 ALA A CA 1
ATOM 677 C C . ALA A 1 84 ? 12.093 0.149 -8.540 1.00 89.25 84 ALA A C 1
ATOM 679 O O . ALA A 1 84 ? 12.701 -0.549 -9.347 1.00 89.25 84 ALA A O 1
ATOM 680 N N . GLU A 1 85 ? 11.759 1.416 -8.807 1.00 87.12 85 GLU A N 1
ATOM 681 C CA . GLU A 1 85 ? 12.139 2.114 -10.040 1.00 87.12 85 GLU A CA 1
ATOM 682 C C . GLU A 1 85 ? 13.666 2.223 -10.184 1.00 87.12 85 GLU A C 1
ATOM 684 O O . GLU A 1 85 ? 14.200 1.940 -11.256 1.00 87.12 85 GLU A O 1
ATOM 689 N N . ARG A 1 86 ? 14.374 2.568 -9.100 1.00 87.00 86 ARG A N 1
ATOM 690 C CA . ARG A 1 86 ? 15.835 2.745 -9.073 1.00 87.00 86 ARG A CA 1
ATOM 691 C C . ARG A 1 86 ? 16.608 1.434 -9.240 1.00 87.00 86 ARG A C 1
ATOM 693 O O . ARG A 1 86 ? 17.632 1.408 -9.915 1.00 87.00 86 ARG A O 1
ATOM 700 N N . THR A 1 87 ? 16.159 0.368 -8.583 1.00 87.75 87 THR A N 1
ATOM 701 C CA . THR A 1 87 ? 16.846 -0.937 -8.565 1.00 87.75 87 THR A CA 1
ATOM 702 C C . THR A 1 87 ? 16.419 -1.858 -9.703 1.00 87.75 87 THR A C 1
ATOM 704 O O . THR A 1 87 ? 17.117 -2.824 -9.996 1.00 87.75 87 THR A O 1
ATOM 707 N N . GLY A 1 88 ? 15.267 -1.593 -10.326 1.00 86.88 88 GLY A N 1
ATOM 708 C CA . GLY A 1 88 ? 14.647 -2.497 -11.294 1.00 86.88 88 GLY A CA 1
ATOM 709 C C . GLY A 1 88 ? 14.022 -3.747 -10.663 1.00 86.88 88 GLY A C 1
ATOM 710 O O . GLY A 1 88 ? 13.629 -4.661 -11.388 1.00 86.88 88 GLY A O 1
ATOM 711 N N . VAL A 1 89 ? 13.917 -3.813 -9.329 1.00 88.12 89 VAL A N 1
ATOM 712 C CA . VAL A 1 89 ? 13.320 -4.941 -8.600 1.00 88.12 89 VAL A CA 1
ATOM 713 C C . VAL A 1 89 ? 11.883 -4.599 -8.216 1.00 88.12 89 VAL A C 1
ATOM 715 O O . VAL A 1 89 ? 11.627 -3.777 -7.338 1.00 88.12 89 VAL A O 1
ATOM 718 N N . PHE A 1 90 ? 10.916 -5.258 -8.857 1.00 89.62 90 PHE A N 1
ATOM 719 C CA . PHE A 1 90 ? 9.493 -4.907 -8.742 1.00 89.62 90 PHE A CA 1
ATOM 720 C C . PHE A 1 90 ? 8.655 -5.881 -7.899 1.00 89.62 90 PHE A C 1
ATOM 722 O O . PHE A 1 90 ? 7.429 -5.745 -7.842 1.00 89.62 90 PHE A O 1
ATOM 729 N N . ASP A 1 91 ? 9.281 -6.845 -7.220 1.00 90.00 91 ASP A N 1
ATOM 730 C CA . ASP A 1 91 ? 8.588 -7.930 -6.506 1.00 90.00 91 ASP A CA 1
ATOM 731 C C . ASP A 1 91 ? 7.587 -7.421 -5.463 1.00 90.00 91 ASP A C 1
ATOM 733 O O . ASP A 1 91 ? 6.501 -7.981 -5.300 1.00 90.00 91 ASP A O 1
ATOM 737 N N . MET A 1 92 ? 7.920 -6.319 -4.786 1.00 92.56 92 MET A N 1
ATOM 738 C CA . MET A 1 92 ? 7.084 -5.737 -3.733 1.00 92.56 92 MET A CA 1
ATOM 739 C C . MET A 1 92 ? 6.037 -4.745 -4.250 1.00 92.56 92 MET A C 1
ATOM 741 O O . MET A 1 92 ? 5.126 -4.392 -3.503 1.00 92.56 92 MET A O 1
ATOM 745 N N . VAL A 1 93 ? 6.085 -4.342 -5.526 1.00 92.69 93 VAL A N 1
ATOM 746 C CA . VAL A 1 93 ? 5.118 -3.384 -6.089 1.00 92.69 93 VAL A CA 1
ATOM 747 C C . VAL A 1 93 ? 3.710 -3.972 -6.088 1.00 92.69 93 VAL A C 1
ATOM 749 O O . VAL A 1 93 ? 2.769 -3.319 -5.652 1.00 92.69 93 VAL A O 1
ATOM 752 N N . ARG A 1 94 ? 3.544 -5.226 -6.524 1.00 92.44 94 ARG A N 1
ATOM 753 C CA . ARG A 1 94 ? 2.231 -5.896 -6.542 1.00 92.44 94 ARG A CA 1
ATOM 754 C C . ARG A 1 94 ? 1.623 -6.066 -5.140 1.00 92.44 94 ARG A C 1
ATOM 756 O O . ARG A 1 94 ? 0.476 -5.655 -4.962 1.00 92.44 94 ARG A O 1
ATOM 763 N N . PRO A 1 95 ? 2.350 -6.609 -4.147 1.00 93.88 95 PRO A N 1
ATOM 764 C CA . PRO A 1 95 ? 1.884 -6.645 -2.761 1.00 93.88 95 PRO A CA 1
ATOM 765 C C . PRO A 1 95 ? 1.543 -5.258 -2.202 1.00 93.88 95 PRO A C 1
ATOM 767 O O . PRO A 1 95 ? 0.511 -5.101 -1.551 1.00 93.88 95 PRO A O 1
ATOM 770 N N . ALA A 1 96 ? 2.355 -4.241 -2.511 1.00 94.62 96 ALA A N 1
ATOM 771 C CA . ALA A 1 96 ? 2.115 -2.871 -2.067 1.00 94.62 96 ALA A CA 1
ATOM 772 C C . ALA A 1 96 ? 0.814 -2.301 -2.643 1.00 94.62 96 ALA A C 1
ATOM 774 O O . ALA A 1 96 ? -0.005 -1.763 -1.903 1.00 94.62 96 ALA A O 1
ATOM 775 N N . LEU A 1 97 ? 0.572 -2.489 -3.941 1.00 93.56 97 LEU A N 1
ATOM 776 C CA . LEU A 1 97 ? -0.693 -2.117 -4.575 1.00 93.56 97 LEU A CA 1
ATOM 777 C C . LEU A 1 97 ? -1.892 -2.838 -3.939 1.00 93.56 97 LEU A C 1
ATOM 779 O O . LEU A 1 97 ? -2.923 -2.213 -3.712 1.00 93.56 97 LEU A O 1
ATOM 783 N N . GLY A 1 98 ? -1.752 -4.126 -3.608 1.00 93.25 98 GLY A N 1
ATOM 784 C CA . GLY A 1 98 ? -2.791 -4.888 -2.908 1.00 93.25 98 GLY A CA 1
ATOM 785 C C . GLY A 1 98 ? -3.132 -4.306 -1.533 1.00 93.25 98 GLY A C 1
ATOM 786 O O . GLY A 1 98 ? -4.309 -4.150 -1.208 1.00 93.25 98 GLY A O 1
ATOM 787 N N . ALA A 1 99 ? -2.122 -3.910 -0.754 1.00 93.38 99 ALA A N 1
ATOM 788 C CA . ALA A 1 99 ? -2.329 -3.249 0.534 1.00 93.38 99 ALA A CA 1
ATOM 789 C C . ALA A 1 99 ? -3.005 -1.873 0.381 1.00 93.38 99 ALA A C 1
ATOM 791 O O . ALA A 1 99 ? -3.931 -1.556 1.125 1.00 93.38 99 ALA A O 1
ATOM 792 N N . LEU A 1 100 ? -2.612 -1.082 -0.625 1.00 92.62 100 LEU A N 1
ATOM 793 C CA . LEU A 1 100 ? -3.257 0.202 -0.936 1.00 92.62 100 LEU A CA 1
ATOM 794 C C . LEU A 1 100 ? -4.729 0.035 -1.335 1.00 92.62 100 LEU A C 1
ATOM 796 O O . LEU A 1 100 ? -5.584 0.826 -0.941 1.00 92.62 100 LEU A O 1
ATOM 800 N N . GLU A 1 101 ? -5.051 -1.007 -2.096 1.00 91.19 101 GLU A N 1
ATOM 801 C CA . GLU A 1 101 ? -6.434 -1.324 -2.459 1.00 91.19 101 GLU A CA 1
ATOM 802 C C . GLU A 1 101 ? -7.285 -1.753 -1.264 1.00 91.19 101 GLU A C 1
ATOM 804 O O . GLU A 1 101 ? -8.470 -1.404 -1.214 1.00 91.19 101 GLU A O 1
ATOM 809 N N . ALA A 1 102 ? -6.680 -2.465 -0.308 1.00 90.88 102 ALA A N 1
ATOM 810 C CA . ALA A 1 102 ? -7.314 -2.860 0.944 1.00 90.88 102 ALA A CA 1
ATOM 811 C C . ALA A 1 102 ? -7.592 -1.659 1.865 1.00 90.88 102 ALA A C 1
ATOM 813 O O . ALA A 1 102 ? -8.640 -1.637 2.510 1.00 90.88 102 ALA A O 1
ATOM 814 N N . LEU A 1 103 ? -6.717 -0.638 1.878 1.00 89.12 103 LEU A N 1
ATOM 815 C CA . LEU A 1 103 ? -6.964 0.634 2.580 1.00 89.12 103 LEU A CA 1
ATOM 816 C C . LEU A 1 103 ? -8.242 1.320 2.089 1.00 89.12 103 LEU A C 1
ATOM 818 O O . LEU A 1 103 ? -9.007 1.855 2.891 1.00 89.12 103 LEU A O 1
ATOM 822 N N . GLY A 1 104 ? -8.504 1.267 0.780 1.00 85.38 104 GLY A N 1
ATOM 823 C CA . GLY A 1 104 ? -9.765 1.711 0.191 1.00 85.38 104 GLY A CA 1
ATOM 824 C C . GLY A 1 104 ? -10.150 3.133 0.608 1.00 85.38 104 GLY A C 1
ATOM 825 O O . GLY A 1 104 ? -9.448 4.081 0.272 1.00 85.38 104 GLY A O 1
ATOM 826 N N . VAL A 1 105 ? -11.264 3.267 1.335 1.00 82.38 105 VAL A N 1
ATOM 827 C CA . VAL A 1 105 ? -11.826 4.564 1.760 1.00 82.38 105 VAL A CA 1
ATOM 828 C C . VAL A 1 105 ? -10.874 5.326 2.694 1.00 82.38 105 VAL A C 1
ATOM 830 O O . VAL A 1 105 ? -10.781 6.548 2.628 1.00 82.38 105 VAL A O 1
ATOM 833 N N . ALA A 1 106 ? -10.086 4.619 3.513 1.00 85.44 106 ALA A N 1
ATOM 834 C CA . ALA A 1 106 ? -9.116 5.247 4.414 1.00 85.44 106 ALA A CA 1
ATOM 835 C C . ALA A 1 106 ? -8.002 6.004 3.660 1.00 85.44 106 ALA A C 1
ATOM 837 O O . ALA A 1 106 ? -7.361 6.888 4.223 1.00 85.44 106 ALA A O 1
ATOM 838 N N . LEU A 1 107 ? -7.782 5.670 2.384 1.00 87.50 107 LEU A N 1
ATOM 839 C CA . LEU A 1 107 ? -6.771 6.282 1.524 1.00 87.50 107 LEU A CA 1
ATOM 840 C C . LEU A 1 107 ? -7.299 7.484 0.721 1.00 87.50 107 LEU A C 1
ATOM 842 O O . LEU A 1 107 ? -6.494 8.238 0.185 1.00 87.50 107 LEU A O 1
ATOM 846 N N . GLU A 1 108 ? -8.617 7.690 0.626 1.00 83.38 108 GLU A N 1
ATOM 847 C CA . GLU A 1 108 ? -9.235 8.637 -0.324 1.00 83.38 108 GLU A CA 1
ATOM 848 C C . GLU A 1 108 ? -8.697 10.068 -0.218 1.00 83.38 108 GLU A C 1
ATOM 850 O O . GLU A 1 108 ? -8.400 10.693 -1.236 1.00 83.38 108 GLU A O 1
ATOM 855 N N . GLU A 1 109 ? -8.532 10.570 1.006 1.00 83.50 109 GLU A N 1
ATOM 856 C CA . GLU A 1 109 ? -8.065 11.937 1.279 1.00 83.50 109 GLU A CA 1
ATOM 857 C C . GLU A 1 109 ? -6.580 12.126 0.947 1.00 83.50 109 GLU A C 1
ATOM 859 O O . GLU A 1 109 ? -6.155 13.218 0.574 1.00 83.50 109 GLU A O 1
ATOM 864 N N . HIS A 1 110 ? -5.794 11.050 0.999 1.00 87.06 110 HIS A N 1
ATOM 865 C CA . HIS A 1 110 ? -4.336 11.104 0.911 1.00 87.06 110 HIS A CA 1
ATOM 866 C C . HIS A 1 110 ? -3.773 10.428 -0.350 1.00 87.06 110 HIS A C 1
ATOM 868 O O . HIS A 1 110 ? -2.566 10.468 -0.589 1.00 87.06 110 HIS A O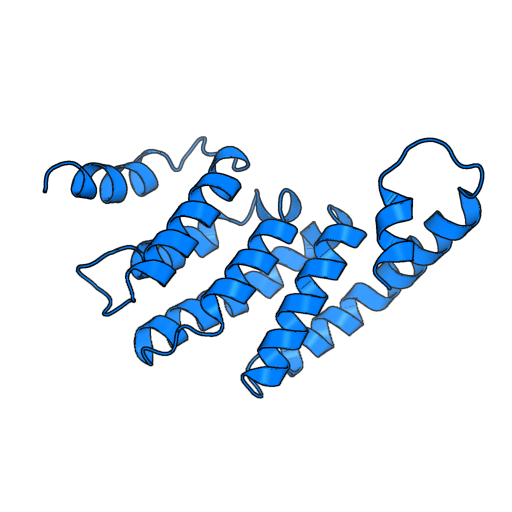 1
ATOM 874 N N . LEU A 1 111 ? -4.628 9.847 -1.205 1.00 85.12 111 LEU A N 1
ATOM 875 C CA . LEU A 1 111 ? -4.196 9.126 -2.408 1.00 85.12 111 LEU A CA 1
ATOM 876 C C . LEU A 1 111 ? -3.395 10.014 -3.372 1.00 85.12 111 LEU A C 1
ATOM 878 O O . LEU A 1 111 ? -2.510 9.521 -4.071 1.00 85.12 111 LEU A O 1
ATOM 882 N N . HIS A 1 112 ? -3.657 11.324 -3.375 1.00 84.44 112 HIS A N 1
ATOM 883 C CA . HIS A 1 112 ? -2.948 12.295 -4.209 1.00 84.44 112 HIS A CA 1
ATOM 884 C C . HIS A 1 112 ? -1.426 12.282 -3.988 1.00 84.44 112 HIS A C 1
ATOM 886 O O . HIS A 1 112 ? -0.678 12.519 -4.933 1.00 84.44 112 HIS A O 1
ATOM 892 N N . LEU A 1 113 ? -0.959 11.921 -2.787 1.00 88.00 113 LEU A N 1
ATOM 893 C CA . LEU A 1 113 ? 0.466 11.817 -2.460 1.00 88.00 113 LEU A CA 1
ATOM 894 C C . LEU A 1 113 ? 1.157 10.635 -3.162 1.00 88.00 113 LEU A C 1
ATOM 896 O O . LEU A 1 113 ? 2.359 10.679 -3.417 1.00 88.00 113 LEU A O 1
ATOM 900 N N . LEU A 1 114 ? 0.408 9.584 -3.511 1.00 88.88 114 LEU A N 1
ATOM 901 C CA . LEU A 1 114 ? 0.938 8.404 -4.204 1.00 88.88 114 LEU A CA 1
ATOM 902 C C . LEU A 1 114 ? 0.902 8.539 -5.726 1.00 88.88 114 LEU A C 1
ATOM 904 O O . LEU A 1 114 ? 1.675 7.868 -6.413 1.00 88.88 114 LEU A O 1
ATOM 908 N N . LEU A 1 115 ? 0.018 9.387 -6.264 1.00 86.81 115 LEU A N 1
ATOM 909 C CA . LEU A 1 115 ? -0.191 9.508 -7.708 1.00 86.81 115 LEU A CA 1
ATOM 910 C C . LEU A 1 115 ? 1.104 9.784 -8.483 1.00 86.81 115 LEU A C 1
ATOM 912 O O . LEU A 1 115 ? 1.348 9.061 -9.448 1.00 86.81 115 LEU A O 1
ATOM 916 N N . PRO A 1 116 ? 1.984 10.725 -8.082 1.00 87.19 116 PRO A N 1
ATOM 917 C CA . PRO A 1 116 ? 3.212 10.981 -8.829 1.00 87.19 116 PRO A CA 1
ATOM 918 C C . PRO A 1 116 ? 4.117 9.747 -8.924 1.00 87.19 116 PRO A C 1
ATOM 920 O O . PRO A 1 116 ? 4.659 9.462 -9.990 1.00 87.19 116 PRO A O 1
ATOM 923 N N . ALA A 1 117 ? 4.253 8.988 -7.832 1.00 89.06 117 ALA A N 1
ATOM 924 C CA . ALA A 1 117 ? 5.073 7.778 -7.799 1.00 89.06 117 ALA A CA 1
ATOM 925 C C . ALA A 1 117 ? 4.478 6.658 -8.664 1.00 89.06 117 ALA A C 1
ATOM 927 O O . ALA A 1 117 ? 5.188 6.038 -9.455 1.00 89.06 117 ALA A O 1
ATOM 928 N N . LEU A 1 118 ? 3.162 6.446 -8.581 1.00 89.00 118 LEU A N 1
ATOM 929 C CA . LEU A 1 118 ? 2.466 5.456 -9.405 1.00 89.00 118 LEU A CA 1
ATOM 930 C C . LEU A 1 118 ? 2.526 5.816 -10.897 1.00 89.00 118 LEU A C 1
ATOM 932 O O . LEU A 1 118 ? 2.727 4.939 -11.735 1.00 89.00 118 LEU A O 1
ATOM 936 N N . MET A 1 119 ? 2.403 7.100 -11.240 1.00 87.06 119 MET A N 1
ATOM 937 C CA . MET A 1 119 ? 2.477 7.561 -12.627 1.00 87.06 119 MET A CA 1
ATOM 938 C C . MET A 1 119 ? 3.873 7.392 -13.236 1.00 87.06 119 MET A C 1
ATOM 940 O O . MET A 1 119 ? 3.968 7.058 -14.419 1.00 87.06 119 MET A O 1
ATOM 944 N N . ARG A 1 120 ? 4.951 7.541 -12.452 1.00 85.44 120 ARG A N 1
ATOM 945 C CA . ARG A 1 120 ? 6.322 7.250 -12.914 1.00 85.44 120 ARG A CA 1
ATOM 946 C C . ARG A 1 120 ? 6.520 5.779 -13.278 1.00 85.44 120 ARG A C 1
ATOM 948 O O . ARG A 1 120 ? 7.030 5.490 -14.358 1.00 85.44 120 ARG A O 1
ATOM 955 N N . LEU A 1 121 ? 5.998 4.861 -12.461 1.00 84.81 121 LEU A N 1
ATOM 956 C CA . LEU A 1 121 ? 6.033 3.422 -12.758 1.00 84.81 121 LEU A CA 1
ATOM 957 C C . LEU A 1 121 ? 5.285 3.063 -14.051 1.00 84.81 121 LEU A C 1
ATOM 959 O O . LEU A 1 121 ? 5.642 2.103 -14.731 1.00 84.81 121 LEU A O 1
ATOM 963 N N . VAL A 1 122 ? 4.240 3.817 -14.400 1.00 84.44 122 VAL A N 1
ATOM 964 C CA . VAL A 1 122 ? 3.464 3.613 -15.635 1.00 84.44 122 VAL A CA 1
ATOM 965 C C . VAL A 1 122 ? 4.131 4.259 -16.852 1.00 84.44 122 VAL A C 1
ATOM 967 O O . VAL A 1 122 ? 3.961 3.755 -17.964 1.00 84.44 122 VAL A O 1
ATOM 970 N N . SER A 1 123 ? 4.869 5.355 -16.661 1.00 76.81 123 SER A N 1
ATOM 971 C CA . SER A 1 123 ? 5.458 6.133 -17.749 1.00 76.81 123 SER A CA 1
ATOM 972 C C . SER A 1 123 ? 6.611 5.376 -18.426 1.00 76.81 123 SER A C 1
ATOM 974 O O . SER A 1 123 ? 7.638 5.117 -17.792 1.00 76.81 123 SER A O 1
ATOM 976 N N . PRO A 1 124 ? 6.492 5.043 -19.726 1.00 61.47 124 PRO A N 1
ATOM 977 C CA . PRO A 1 124 ? 7.523 4.304 -20.450 1.00 61.47 124 PRO A CA 1
ATOM 978 C C . PRO A 1 124 ? 8.795 5.120 -20.700 1.00 61.47 124 PRO A C 1
ATOM 980 O O . PRO A 1 124 ? 9.833 4.532 -20.974 1.00 61.47 124 PRO A O 1
ATOM 983 N N . ALA A 1 125 ? 8.722 6.449 -20.587 1.00 55.66 125 ALA A N 1
ATOM 984 C CA . ALA A 1 125 ? 9.848 7.348 -20.829 1.00 55.66 125 ALA A CA 1
ATOM 985 C C . ALA A 1 125 ? 10.837 7.437 -19.652 1.00 55.66 125 ALA A C 1
ATOM 987 O O . ALA A 1 125 ? 11.913 7.999 -19.821 1.00 55.66 125 ALA A O 1
ATOM 988 N N . VAL A 1 126 ? 10.468 6.934 -18.466 1.00 55.56 126 VAL A N 1
ATOM 989 C CA . VAL A 1 126 ? 11.218 7.174 -17.215 1.00 55.56 126 VAL A CA 1
ATOM 990 C C . VAL A 1 126 ? 11.703 5.876 -16.560 1.00 55.56 126 VAL A C 1
ATOM 992 O O . VAL A 1 126 ? 12.694 5.900 -15.842 1.00 55.56 126 VAL A O 1
ATOM 995 N N . SER A 1 127 ? 11.078 4.724 -16.841 1.00 60.00 127 SER A N 1
ATOM 996 C CA . SER A 1 127 ? 11.393 3.473 -16.139 1.00 60.00 127 SER A CA 1
ATOM 997 C C . SER A 1 127 ? 11.471 2.245 -17.054 1.00 60.00 127 SER A C 1
ATOM 999 O O . SER A 1 127 ? 10.628 2.052 -17.932 1.00 60.00 127 SER A O 1
ATOM 1001 N N . VAL A 1 128 ? 12.410 1.329 -16.773 1.00 72.50 128 VAL A N 1
ATOM 1002 C CA . VAL A 1 128 ? 12.511 -0.023 -17.379 1.00 72.50 128 VAL A CA 1
ATOM 1003 C C . VAL A 1 128 ? 11.483 -0.982 -16.744 1.00 72.50 128 VAL A C 1
ATOM 1005 O O . VAL A 1 128 ? 11.719 -2.172 -16.559 1.00 72.50 128 VAL A O 1
ATOM 1008 N N . THR A 1 129 ? 10.323 -0.458 -16.338 1.00 78.06 129 THR A N 1
ATOM 1009 C CA . THR A 1 129 ? 9.311 -1.230 -15.613 1.00 78.06 129 THR A CA 1
ATOM 1010 C C . THR A 1 129 ? 8.684 -2.296 -16.525 1.00 78.06 129 THR A C 1
ATOM 1012 O O . THR A 1 129 ? 8.149 -1.942 -17.584 1.00 78.06 129 THR A O 1
ATOM 1015 N N . PRO A 1 130 ? 8.667 -3.579 -16.115 1.00 85.12 130 PRO A N 1
ATOM 1016 C CA . PRO A 1 130 ? 8.012 -4.658 -16.844 1.00 85.12 130 PRO A CA 1
ATOM 1017 C C . PRO A 1 130 ? 6.534 -4.368 -17.147 1.00 85.12 130 PRO A C 1
ATOM 1019 O O . PRO A 1 130 ? 5.801 -3.772 -16.348 1.00 85.12 130 PRO A O 1
ATOM 1022 N N . LEU A 1 131 ? 6.067 -4.798 -18.322 1.00 85.25 131 LEU A N 1
ATOM 1023 C CA . LEU A 1 131 ? 4.722 -4.489 -18.824 1.00 85.25 131 LEU A CA 1
ATOM 1024 C C . LEU A 1 131 ? 3.605 -4.988 -17.891 1.00 85.25 131 LEU A C 1
ATOM 1026 O O . LEU A 1 131 ? 2.561 -4.352 -17.742 1.00 85.25 131 LEU A O 1
ATOM 1030 N N . ASP A 1 132 ? 3.814 -6.133 -17.259 1.00 87.88 132 ASP A N 1
ATOM 1031 C CA . ASP A 1 132 ? 2.914 -6.761 -16.299 1.00 87.88 132 ASP A CA 1
ATOM 1032 C C . ASP A 1 132 ? 2.787 -5.951 -14.997 1.00 87.88 132 ASP A C 1
ATOM 1034 O O . ASP A 1 132 ? 1.678 -5.824 -14.465 1.00 87.88 132 ASP A O 1
ATOM 1038 N N . VAL A 1 133 ? 3.880 -5.343 -14.523 1.00 87.81 133 VAL A N 1
ATOM 1039 C CA . VAL A 1 133 ? 3.878 -4.425 -13.374 1.00 87.81 133 VAL A CA 1
ATOM 1040 C C . VAL A 1 133 ? 3.123 -3.149 -13.735 1.00 87.81 133 VAL A C 1
ATOM 1042 O O . VAL A 1 133 ? 2.195 -2.775 -13.017 1.00 87.81 133 VAL A O 1
ATOM 1045 N N . ARG A 1 134 ? 3.399 -2.549 -14.904 1.00 88.69 134 ARG A N 1
ATOM 1046 C CA . ARG A 1 134 ? 2.655 -1.374 -15.406 1.00 88.69 134 ARG A CA 1
ATOM 1047 C C . ARG A 1 134 ? 1.151 -1.638 -15.480 1.00 88.69 134 ARG A C 1
ATOM 1049 O O . ARG A 1 134 ? 0.341 -0.837 -15.015 1.00 88.69 134 ARG A O 1
ATOM 1056 N N . ARG A 1 135 ? 0.756 -2.793 -16.030 1.00 88.81 135 ARG A N 1
ATOM 1057 C CA . ARG A 1 135 ? -0.650 -3.236 -16.082 1.00 88.81 135 ARG A CA 1
ATOM 1058 C C . ARG A 1 135 ? -1.247 -3.440 -14.693 1.00 88.81 135 ARG A C 1
ATOM 1060 O O . ARG A 1 135 ? -2.451 -3.261 -14.529 1.00 88.81 135 ARG A O 1
ATOM 1067 N N . SER A 1 136 ? -0.453 -3.867 -13.713 1.00 90.12 136 SER A N 1
ATOM 1068 C CA . SER A 1 136 ? -0.909 -3.984 -12.327 1.00 90.12 136 SER A CA 1
ATOM 1069 C C . SER A 1 136 ? -1.186 -2.609 -11.730 1.00 90.12 136 SER A C 1
ATOM 1071 O O . SER A 1 136 ? -2.294 -2.386 -11.259 1.00 90.12 136 SER A O 1
ATOM 1073 N N . VAL A 1 137 ? -0.236 -1.674 -11.844 1.00 90.44 137 VAL A N 1
ATOM 1074 C CA . VAL A 1 137 ? -0.380 -0.296 -11.347 1.00 90.44 137 VAL A CA 1
ATOM 1075 C C . VAL A 1 137 ? -1.612 0.378 -11.950 1.00 90.44 137 VAL A C 1
ATOM 1077 O O . VAL A 1 137 ? -2.426 0.941 -11.227 1.00 90.44 137 VAL A O 1
ATOM 1080 N N . LEU A 1 138 ? -1.817 0.252 -13.263 1.00 89.00 138 LEU A N 1
ATOM 1081 C CA . LEU A 1 138 ? -2.991 0.809 -13.942 1.00 89.00 138 LEU A CA 1
ATOM 1082 C C . LEU A 1 138 ? -4.309 0.200 -13.469 1.00 89.00 138 LEU A C 1
ATOM 1084 O O . LEU A 1 138 ? -5.296 0.916 -13.304 1.00 89.00 138 LEU A O 1
ATOM 1088 N N . ARG A 1 139 ? -4.341 -1.119 -13.242 1.00 90.88 139 ARG A N 1
ATOM 1089 C CA . ARG A 1 139 ? -5.527 -1.789 -12.691 1.00 90.88 139 ARG A CA 1
ATOM 1090 C C . ARG A 1 139 ? -5.837 -1.289 -11.284 1.00 90.88 139 ARG A C 1
ATOM 1092 O O . ARG A 1 139 ? -7.004 -1.041 -10.990 1.00 90.88 139 ARG A O 1
ATOM 1099 N N . SER A 1 140 ? -4.816 -1.093 -10.457 1.00 89.56 140 SER A N 1
ATOM 1100 C CA . SER A 1 140 ? -4.958 -0.534 -9.113 1.00 89.56 140 SER A CA 1
ATOM 1101 C C . SER A 1 140 ? -5.441 0.912 -9.145 1.00 89.56 140 SER A C 1
ATOM 1103 O O . SER A 1 140 ? -6.425 1.239 -8.488 1.00 89.56 140 SER A O 1
ATOM 1105 N N . LEU A 1 141 ? -4.841 1.760 -9.986 1.00 86.94 141 LEU A N 1
ATOM 1106 C CA . LEU A 1 141 ? -5.283 3.141 -10.196 1.00 86.94 141 LEU A CA 1
ATOM 1107 C C . LEU A 1 141 ? -6.746 3.201 -10.642 1.00 86.94 141 LEU A C 1
ATOM 1109 O O . LEU A 1 141 ? -7.521 3.957 -10.069 1.00 86.94 141 LEU A O 1
ATOM 1113 N N . LYS A 1 142 ? -7.173 2.350 -11.583 1.00 85.69 142 LYS A N 1
ATOM 1114 C CA . LYS A 1 142 ? -8.580 2.279 -12.014 1.00 85.69 142 LYS A CA 1
ATOM 1115 C C . LYS A 1 142 ? -9.541 1.933 -10.867 1.00 85.69 142 LYS A C 1
ATOM 1117 O O . LYS A 1 142 ? -10.686 2.369 -10.896 1.00 85.69 142 LYS A O 1
ATOM 1122 N N . ARG A 1 143 ? -9.102 1.155 -9.870 1.00 85.75 143 ARG A N 1
ATOM 1123 C CA . ARG A 1 143 ? -9.910 0.809 -8.685 1.00 85.75 143 ARG A CA 1
ATOM 1124 C C . ARG A 1 143 ? -9.898 1.894 -7.609 1.00 85.75 143 ARG A C 1
ATOM 1126 O O . ARG A 1 143 ? -10.888 2.042 -6.897 1.00 85.75 143 ARG A O 1
ATOM 1133 N N . LEU A 1 144 ? -8.793 2.623 -7.482 1.00 83.19 144 LEU A N 1
ATOM 1134 C CA . LEU A 1 144 ? -8.578 3.615 -6.430 1.00 83.19 144 LEU A CA 1
ATOM 1135 C C . LEU A 1 144 ? -9.055 5.025 -6.821 1.00 83.19 144 LEU A C 1
ATOM 1137 O O . LEU A 1 144 ? -9.637 5.719 -5.995 1.00 83.19 144 LEU A O 1
ATOM 1141 N N . LEU A 1 145 ? -8.871 5.439 -8.077 1.00 80.19 145 LEU A N 1
ATOM 1142 C CA . LEU A 1 145 ? -9.212 6.784 -8.559 1.00 80.19 145 LEU A CA 1
ATOM 1143 C C . LEU A 1 145 ? -10.701 7.151 -8.432 1.00 80.19 145 LEU A C 1
ATOM 1145 O O . LEU A 1 145 ? -10.971 8.263 -7.989 1.00 80.19 145 LEU A O 1
ATOM 1149 N N . PRO A 1 146 ? -11.678 6.270 -8.739 1.00 76.44 146 PRO A N 1
ATOM 1150 C CA . PRO A 1 146 ? -13.098 6.611 -8.597 1.00 76.44 146 PRO A CA 1
ATOM 1151 C C . PRO A 1 146 ? -13.527 6.874 -7.151 1.00 76.44 146 PRO A C 1
ATOM 1153 O O . PRO A 1 146 ? -14.583 7.451 -6.921 1.00 76.44 146 PRO A O 1
ATOM 1156 N N . ARG A 1 147 ? -12.728 6.417 -6.180 1.00 69.81 147 ARG A N 1
ATOM 1157 C CA . ARG A 1 147 ? -12.972 6.620 -4.749 1.00 69.81 147 ARG A CA 1
ATOM 1158 C C . ARG A 1 147 ? -12.473 7.986 -4.276 1.00 69.81 147 ARG A C 1
ATOM 1160 O O . ARG A 1 147 ? -12.911 8.483 -3.250 1.00 69.81 147 ARG A O 1
ATOM 1167 N N . MET A 1 148 ? -11.580 8.630 -5.026 1.00 68.12 148 MET A N 1
ATOM 1168 C CA . MET A 1 148 ? -11.116 9.969 -4.682 1.00 68.12 148 MET A CA 1
ATOM 1169 C C . MET A 1 148 ? -12.181 11.022 -4.968 1.00 68.12 148 MET A C 1
ATOM 1171 O O . MET A 1 148 ? -12.814 11.037 -6.025 1.00 68.12 148 MET A O 1
ATOM 1175 N N . ARG A 1 149 ? -12.251 12.022 -4.087 1.00 60.47 149 ARG A N 1
ATOM 1176 C CA . ARG A 1 149 ? -12.836 13.327 -4.410 1.00 60.47 149 ARG A CA 1
ATOM 1177 C C . ARG A 1 149 ? -11.899 14.066 -5.378 1.00 60.47 149 ARG A C 1
ATOM 1179 O O . ARG A 1 149 ? -11.127 14.929 -4.979 1.00 60.47 149 ARG A O 1
ATOM 1186 N N . LEU A 1 150 ? -11.944 13.705 -6.663 1.00 54.75 150 LEU A N 1
ATOM 1187 C CA . LEU A 1 150 ? -11.078 14.220 -7.741 1.00 54.75 150 LEU A CA 1
ATOM 1188 C C . LEU A 1 150 ? -11.353 15.676 -8.158 1.00 54.75 150 LEU A C 1
ATOM 1190 O O . LEU A 1 150 ? -10.857 16.104 -9.201 1.00 54.75 150 LEU A O 1
ATOM 1194 N N . ALA A 1 151 ? -12.099 16.450 -7.365 1.00 51.06 151 ALA A N 1
ATOM 1195 C CA . ALA A 1 151 ? -12.578 17.787 -7.725 1.00 51.06 151 ALA A CA 1
ATOM 1196 C C . ALA A 1 151 ? -11.469 18.806 -8.094 1.00 51.06 151 ALA A C 1
ATOM 1198 O O . ALA A 1 151 ? -11.793 19.874 -8.596 1.00 51.06 151 ALA A O 1
ATOM 1199 N N . GLY A 1 152 ? -10.179 18.480 -7.914 1.00 54.28 152 GLY A N 1
ATOM 1200 C CA . GLY A 1 152 ? -9.042 19.316 -8.326 1.00 54.28 152 GLY A CA 1
ATOM 1201 C C . GLY A 1 152 ? -7.931 18.642 -9.153 1.00 54.28 152 GLY A C 1
ATOM 1202 O O . GLY A 1 152 ? -6.958 19.314 -9.473 1.00 54.28 152 GLY A O 1
ATOM 1203 N N . PHE A 1 153 ? -8.022 17.352 -9.515 1.00 53.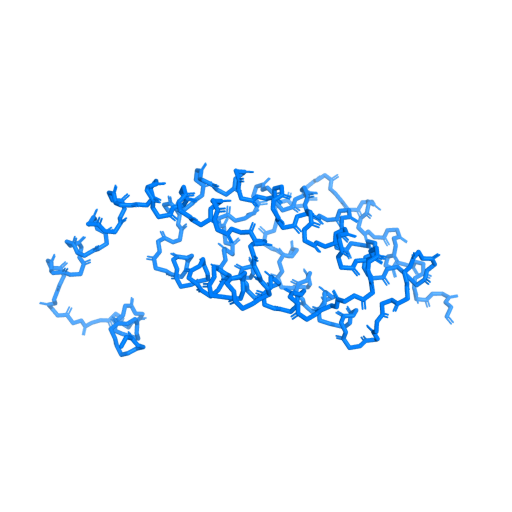38 153 PHE A N 1
ATOM 1204 C CA . PHE A 1 153 ? -6.879 16.597 -10.091 1.00 53.38 153 PHE A CA 1
ATOM 1205 C C . PHE A 1 153 ? -7.063 16.112 -11.539 1.00 53.38 153 PHE A C 1
ATOM 1207 O O . PHE A 1 153 ? -6.204 15.401 -12.067 1.00 53.38 153 PHE A O 1
ATOM 1214 N N . GLY A 1 154 ? -8.159 16.497 -12.201 1.00 54.75 154 GLY A N 1
ATOM 1215 C CA . GLY A 1 154 ? -8.476 16.046 -13.562 1.00 54.75 154 GLY A CA 1
ATOM 1216 C C . GLY A 1 154 ? -7.348 16.295 -14.572 1.00 54.75 154 GLY A C 1
ATOM 1217 O O . GLY A 1 154 ? -6.995 15.397 -15.327 1.00 54.75 154 GLY A O 1
ATOM 1218 N N . SER A 1 155 ? -6.702 17.462 -14.543 1.00 55.06 155 SER A N 1
ATOM 1219 C CA . SER A 1 155 ? -5.642 17.825 -15.498 1.00 55.06 155 SER A CA 1
ATOM 1220 C C . SER A 1 155 ? -4.353 17.001 -15.339 1.00 55.06 155 SER A C 1
ATOM 1222 O O . SER A 1 155 ? -3.799 16.533 -16.334 1.00 55.06 155 SER A O 1
ATOM 1224 N N . ALA A 1 156 ? -3.900 16.756 -14.104 1.00 58.50 156 ALA A N 1
ATOM 1225 C CA . ALA A 1 156 ? -2.664 16.016 -13.819 1.00 58.50 156 ALA A CA 1
ATOM 1226 C C . ALA A 1 156 ? -2.770 14.508 -14.122 1.00 58.50 156 ALA A C 1
ATOM 1228 O O . ALA A 1 156 ? -1.772 13.869 -14.454 1.00 58.50 156 ALA A O 1
ATOM 1229 N N . LEU A 1 157 ? -3.978 13.943 -14.024 1.00 59.84 157 LEU A N 1
ATOM 1230 C CA . LEU A 1 157 ? -4.250 12.533 -14.317 1.00 59.84 157 LEU A CA 1
ATOM 1231 C C . LEU A 1 157 ? -4.578 12.279 -15.788 1.00 59.84 157 LEU A C 1
ATOM 1233 O O . LEU A 1 157 ? -4.191 11.244 -16.328 1.00 59.84 157 LEU A O 1
ATOM 1237 N N . LEU A 1 158 ? -5.274 13.207 -16.448 1.00 60.09 158 LEU A N 1
ATOM 1238 C CA . LEU A 1 158 ? -5.646 13.051 -17.853 1.00 60.09 158 LEU A CA 1
ATOM 1239 C C . LEU A 1 158 ? -4.444 13.232 -18.784 1.00 60.09 158 LEU A C 1
ATOM 1241 O O . LEU A 1 158 ? -4.320 12.486 -19.750 1.00 60.09 158 LEU A O 1
ATOM 1245 N N . HIS A 1 159 ? -3.519 14.146 -18.482 1.00 61.84 159 HIS A N 1
ATOM 1246 C CA . HIS A 1 159 ? -2.412 14.464 -19.389 1.00 61.84 159 HIS A CA 1
ATOM 1247 C C . HIS A 1 159 ? -1.489 13.262 -19.713 1.00 61.84 159 HIS A C 1
ATOM 1249 O O . HIS A 1 159 ? -1.218 13.015 -20.891 1.00 61.84 159 HIS A O 1
ATOM 1255 N N . PRO A 1 160 ? -1.040 12.440 -18.741 1.00 57.81 160 PRO A N 1
ATOM 1256 C CA . PRO A 1 160 ? -0.232 11.254 -19.041 1.00 57.81 160 PRO A CA 1
ATOM 1257 C C . PRO A 1 160 ? -1.031 10.106 -19.680 1.00 57.81 160 PRO A C 1
ATOM 1259 O O . PRO A 1 160 ? -0.444 9.255 -20.345 1.00 57.81 160 PRO A O 1
ATOM 1262 N N . LEU A 1 161 ? -2.351 10.052 -19.457 1.00 55.53 161 LEU A N 1
ATOM 1263 C CA . LEU A 1 161 ? -3.227 9.010 -20.002 1.00 55.53 161 LEU A CA 1
ATOM 1264 C C . LEU A 1 161 ? -3.628 9.298 -21.455 1.00 55.53 161 LEU A C 1
ATOM 1266 O O . LEU A 1 161 ? -3.638 8.374 -22.261 1.00 55.53 161 LEU A O 1
ATOM 1270 N N . ILE A 1 162 ? -3.893 10.560 -21.802 1.00 57.88 162 ILE A N 1
ATOM 1271 C CA . ILE A 1 162 ? -4.196 10.991 -23.177 1.00 57.88 162 ILE A CA 1
ATOM 1272 C C . ILE A 1 162 ? -2.964 10.813 -24.067 1.00 57.88 162 ILE A C 1
ATOM 1274 O O . ILE A 1 162 ? -3.064 10.215 -25.132 1.00 57.88 162 ILE A O 1
ATOM 1278 N N . LYS A 1 163 ? -1.771 11.181 -23.575 1.00 55.72 163 LYS A N 1
ATOM 1279 C CA . LYS A 1 163 ? -0.501 10.980 -24.297 1.00 55.72 163 LYS A CA 1
ATOM 1280 C C . LYS A 1 163 ? -0.203 9.507 -24.637 1.00 55.72 163 LYS A C 1
ATOM 1282 O O . LYS A 1 163 ? 0.638 9.235 -25.485 1.00 55.72 163 LYS A O 1
ATOM 1287 N N . ARG A 1 164 ? -0.866 8.548 -23.982 1.00 44.22 164 ARG A N 1
ATOM 1288 C CA . ARG A 1 164 ? -0.738 7.118 -24.290 1.00 44.22 164 ARG A CA 1
ATOM 1289 C C . ARG A 1 164 ? -1.651 6.653 -25.433 1.00 44.22 164 ARG A C 1
ATOM 1291 O O . ARG A 1 164 ? -1.364 5.610 -25.999 1.00 44.22 164 ARG A O 1
ATOM 1298 N N . ASN A 1 165 ? -2.749 7.349 -25.721 1.00 48.12 165 ASN A N 1
ATOM 1299 C CA . ASN A 1 165 ? -3.714 6.914 -26.738 1.00 48.12 165 ASN A CA 1
ATOM 1300 C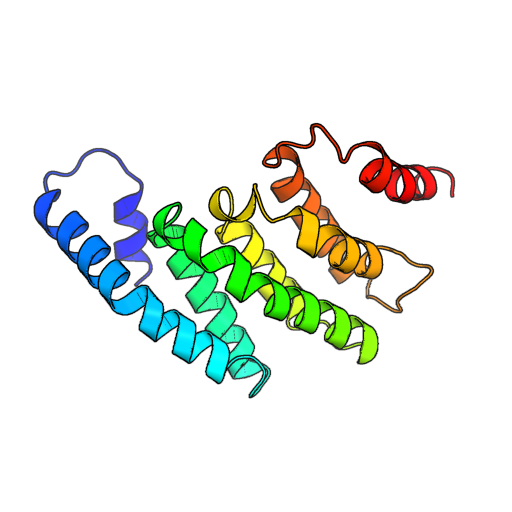 C . ASN A 1 165 ? -3.376 7.411 -28.157 1.00 48.12 165 ASN A C 1
ATOM 1302 O O . ASN A 1 165 ? -3.940 6.894 -29.112 1.00 48.12 165 ASN A O 1
ATOM 1306 N N . ASP A 1 166 ? -2.452 8.370 -28.281 1.00 42.47 166 ASP A N 1
ATOM 1307 C CA . ASP A 1 166 ? -2.032 8.970 -29.559 1.00 42.47 166 ASP A CA 1
ATOM 1308 C C . ASP A 1 166 ? -0.692 8.417 -30.104 1.00 42.47 166 ASP A C 1
ATOM 1310 O O . ASP A 1 166 ? -0.101 9.019 -30.995 1.00 42.47 166 ASP A O 1
ATOM 1314 N N . ASN A 1 167 ? -0.201 7.282 -29.585 1.00 37.88 167 ASN A N 1
ATOM 1315 C CA . ASN A 1 167 ? 0.994 6.561 -30.061 1.00 37.88 167 ASN A CA 1
ATOM 1316 C C . ASN A 1 167 ? 0.759 5.047 -30.020 1.00 37.88 167 ASN A C 1
ATOM 1318 O O . ASN A 1 167 ? 1.355 4.339 -30.860 1.00 37.88 167 ASN A O 1
#

Sequence (167 aa):
MSAIFKALGTGSVPYLPKVRTVRQHIRRFLPELLALLQEFWGSSVRITHYCLQLLAELALSLRDDLRPHVPELLPRFVGLFVEAERTGVFDMVRPALGALEALGVALEEHLHLLLPALMRLVSPAVSVTPLDVRRSVLRSLKRLLPRMRLAGFGSALLHPLIKRNDN

Secondary structure (DSSP, 8-state):
-HHHHHTTSSS--S-HHHHHHHHHHHHHHHHHHHHHHHHHTTS-HHHHHHHHHHHHHHHHHHGGGGGGGHHHHHHHHHHHHHHHHHH---TTHHHHHHHHHHHGGGGTTTGGGTHHHHHHHH-TTT----HHHHHHHHHHHHHHGGGS--TTTHHHHHHHHHTTT--

Radius of gyration: 17.53 Å; chains: 1; bounding box: 44×37×52 Å

Organism: NCBI:txid145388

pLDDT: mean 77.16, std 16.45, range [37.88, 94.62]

InterPro domains:
  IPR011989 Armadillo-like helical [G3DSA:1.25.10.10] (3-164)
  IPR016024 Armadillo-type fold [SSF48371] (20-164)